Protein AF-A0A3P7KE52-F1 (afdb_monomer_lite)

pLDDT: mean 72.93, std 18.23, range [39.59, 97.56]

Sequence (180 aa):
MNKELGKIKDDQRQNAVTDTLAALVYDVNATAEVLRRGGQGKDRGGRKSQQKEEIEYRLRLTPAPEDERPFPAPRKRDNIPDEKFTVDEGSPPPMAPVVCAYCNEEIDGPILTALAPNSERAQKFHTYHFMCCYCQKALNMHGTFREHDRKPYCHDCFYRLYNGLRYEPDEHQATIEKLI

InterPro domains:
  IPR001781 Zinc finger, LIM-type [PF00412] (100-161)
  IPR001781 Zinc finger, LIM-type [PS00478] (100-139)
  IPR001781 Zinc finger, LIM-type [PS50023] (98-164)
  IPR001781 Zinc finger, LIM-type [SM00132] (99-157)

Secondary structure (DSSP, 8-state):
-HHHHHHHHHHHHHHHHHHHHHHHHHHHHHHHHHHHHHT----------------------SPPP----PPPPPPP--------------PPP-PPP-B-TTT-SB--S-EEEE--TT-SS-EEEETTT-B-TTT--BSTTSS--EEETTEEE-HHHHIIIIISSPPPPPHHHHHHHTT-

Radius of gyration: 31.42 Å; chains: 1; bounding box: 78×59×83 Å

Foldseek 3Di:
DVVVVVVVVVVVVVVVVVVVVVVVVVVVVVVVVVVVVVPPDDDDDDDDDDPPPPPPPDPDPDDDPDDDDDDDDDDDPPDDPPPPPPPPPCDDDPDPFQAAPQPRDGDDDDWDWADAPPDPDIGIHDQQRQAAPPPRHHPVPLVDWHDDPNGTHHPQVCCVPPVVDDDDDDPVSVVVSVVD

Structure (mmCIF, N/CA/C/O backbone):
data_AF-A0A3P7KE52-F1
#
_entry.id   AF-A0A3P7KE52-F1
#
loop_
_atom_site.group_PDB
_atom_site.id
_atom_site.type_symbol
_atom_site.label_atom_id
_atom_site.label_alt_id
_atom_site.label_comp_id
_atom_site.label_asym_id
_atom_site.label_entity_id
_atom_site.label_seq_id
_atom_site.pdbx_PDB_ins_code
_atom_site.Cartn_x
_atom_site.Cartn_y
_atom_site.Cartn_z
_atom_site.occupancy
_atom_site.B_iso_or_equiv
_atom_site.auth_seq_id
_atom_site.auth_comp_id
_atom_site.auth_asym_id
_atom_site.auth_atom_id
_atom_site.pdbx_PDB_model_num
ATOM 1 N N . MET A 1 1 ? 10.123 20.836 54.037 1.00 63.06 1 MET A N 1
ATOM 2 C CA . MET A 1 1 ? 10.858 20.999 52.764 1.00 63.06 1 MET A CA 1
ATOM 3 C C . MET A 1 1 ? 11.961 19.949 52.587 1.00 63.06 1 MET A C 1
ATOM 5 O O . MET A 1 1 ? 11.808 19.096 51.728 1.00 63.06 1 MET A O 1
ATOM 9 N N . ASN A 1 2 ? 13.008 19.885 53.424 1.00 65.69 2 ASN A N 1
ATOM 10 C CA . ASN A 1 2 ? 14.120 18.927 53.203 1.00 65.69 2 ASN A CA 1
ATOM 11 C C . ASN A 1 2 ? 13.736 17.437 53.338 1.00 65.69 2 ASN A C 1
ATOM 13 O O . ASN A 1 2 ? 14.266 16.595 52.621 1.00 65.69 2 ASN A O 1
ATOM 17 N N . LYS A 1 3 ? 12.784 17.103 54.221 1.00 72.38 3 LYS A N 1
ATOM 18 C CA . LYS A 1 3 ? 12.313 15.721 54.435 1.00 72.38 3 LYS A CA 1
ATOM 19 C C . LYS A 1 3 ? 11.487 15.172 53.264 1.00 72.38 3 LYS A C 1
ATOM 21 O O . LYS A 1 3 ? 11.484 13.970 53.043 1.00 72.38 3 LYS A O 1
ATOM 26 N N . GLU A 1 4 ? 10.802 16.036 52.518 1.00 73.50 4 GLU A N 1
ATOM 27 C CA . GLU A 1 4 ? 10.027 15.638 51.334 1.00 73.50 4 GLU A CA 1
ATOM 28 C C . GLU A 1 4 ? 10.929 15.416 50.122 1.00 73.50 4 GLU A C 1
ATOM 30 O O . GLU A 1 4 ? 10.774 14.423 49.424 1.00 73.50 4 GLU A O 1
ATOM 35 N N . LEU A 1 5 ? 11.946 16.263 49.941 1.00 73.50 5 LEU A N 1
ATOM 36 C CA . LEU A 1 5 ? 12.978 16.072 48.916 1.00 73.50 5 LEU A CA 1
ATOM 37 C C . LEU A 1 5 ? 13.771 14.769 49.102 1.00 73.50 5 LEU A C 1
ATOM 39 O O . LEU A 1 5 ? 14.211 14.186 48.116 1.00 73.50 5 LEU A O 1
ATOM 43 N N . GLY A 1 6 ? 13.961 14.321 50.348 1.00 80.19 6 GLY A N 1
ATOM 44 C CA . GLY A 1 6 ? 14.558 13.016 50.648 1.00 80.19 6 GLY A CA 1
ATOM 45 C C . GLY A 1 6 ? 13.691 11.866 50.141 1.00 80.19 6 GLY A C 1
ATOM 46 O O . GLY A 1 6 ? 14.148 11.078 49.324 1.00 80.19 6 GLY A O 1
ATOM 47 N N . LYS A 1 7 ? 12.407 11.859 50.523 1.00 82.25 7 LYS A N 1
ATOM 48 C CA . LYS A 1 7 ? 11.438 10.841 50.089 1.00 82.25 7 LYS A CA 1
ATOM 49 C C . LYS A 1 7 ? 11.324 10.750 48.570 1.00 82.25 7 LYS A C 1
ATOM 51 O O . LYS A 1 7 ? 11.395 9.663 48.031 1.00 82.25 7 LYS A O 1
ATOM 56 N N . ILE A 1 8 ? 11.261 11.889 47.878 1.00 84.94 8 ILE A N 1
ATOM 57 C CA . ILE A 1 8 ? 11.172 11.921 46.409 1.00 84.94 8 ILE A CA 1
ATOM 58 C C . ILE A 1 8 ? 12.399 11.268 45.755 1.00 84.94 8 ILE A C 1
ATOM 60 O O . ILE A 1 8 ? 12.272 10.570 44.752 1.00 84.94 8 ILE A O 1
ATOM 64 N N . LYS A 1 9 ? 13.599 11.481 46.309 1.00 83.38 9 LYS A N 1
ATOM 65 C CA . LYS A 1 9 ? 14.827 10.852 45.798 1.00 83.38 9 LYS A CA 1
ATOM 66 C C . LYS A 1 9 ? 14.853 9.352 46.076 1.00 83.38 9 LYS A C 1
ATOM 68 O O . LYS A 1 9 ? 15.316 8.597 45.223 1.00 83.38 9 LYS A O 1
ATOM 73 N N . ASP A 1 10 ? 14.369 8.937 47.240 1.00 86.75 10 ASP A N 1
ATOM 74 C CA . ASP A 1 10 ? 14.263 7.525 47.605 1.00 86.75 10 ASP A CA 1
ATOM 75 C C . ASP A 1 10 ? 13.226 6.811 46.725 1.00 86.75 10 ASP A C 1
ATOM 77 O O . ASP A 1 10 ? 13.519 5.748 46.183 1.00 86.75 10 ASP A O 1
ATOM 81 N N . ASP A 1 11 ? 12.082 7.446 46.463 1.00 86.56 11 ASP A N 1
ATOM 82 C CA . ASP A 1 11 ? 11.039 6.943 45.564 1.00 86.56 11 ASP A CA 1
ATOM 83 C C . ASP A 1 11 ? 11.553 6.830 44.122 1.00 86.56 11 ASP A C 1
ATOM 85 O O . ASP A 1 11 ? 11.357 5.811 43.466 1.00 86.56 11 ASP A O 1
ATOM 89 N N . GLN A 1 12 ? 12.291 7.829 43.623 1.00 86.19 12 GLN A N 1
ATOM 90 C CA . GLN A 1 12 ? 12.919 7.752 42.297 1.00 86.19 12 GLN A CA 1
ATOM 91 C C . GLN A 1 12 ? 13.939 6.615 42.201 1.00 86.19 12 GLN A C 1
ATOM 93 O O . GLN A 1 12 ? 14.001 5.928 41.180 1.00 86.19 12 GLN A O 1
ATOM 98 N N . ARG A 1 13 ? 14.730 6.391 43.257 1.00 90.00 13 ARG A N 1
ATOM 99 C CA . ARG A 1 13 ? 15.658 5.255 43.320 1.00 90.00 13 ARG A CA 1
ATOM 100 C C . ARG A 1 13 ? 14.905 3.932 43.327 1.00 90.00 13 ARG A C 1
ATOM 102 O O . ARG A 1 13 ? 15.288 3.029 42.590 1.00 90.00 13 ARG A O 1
ATOM 109 N N . GLN A 1 14 ? 13.837 3.827 44.111 1.00 89.44 14 GLN A N 1
ATOM 110 C CA . GLN A 1 14 ? 13.036 2.613 44.204 1.00 89.44 14 GLN A CA 1
ATOM 111 C C . GLN A 1 14 ? 12.333 2.296 42.880 1.00 89.44 14 GLN A C 1
ATOM 113 O O . GLN A 1 14 ? 12.319 1.140 42.457 1.00 89.44 14 GLN A O 1
ATOM 118 N N . ASN A 1 15 ? 11.822 3.315 42.191 1.00 89.50 15 ASN A N 1
ATOM 119 C CA . ASN A 1 15 ? 11.206 3.167 40.875 1.00 89.50 15 ASN A CA 1
ATOM 120 C C . ASN A 1 15 ? 12.238 2.722 39.838 1.00 89.50 15 ASN A C 1
ATOM 122 O O . ASN A 1 15 ? 12.015 1.730 39.156 1.00 89.50 15 ASN A O 1
ATOM 126 N N . ALA A 1 16 ? 13.417 3.349 39.805 1.00 92.88 16 ALA A N 1
ATOM 127 C CA . ALA A 1 16 ? 14.490 2.934 38.901 1.00 92.88 16 ALA A CA 1
ATOM 128 C C . ALA A 1 16 ? 14.930 1.475 39.145 1.00 92.88 16 ALA A C 1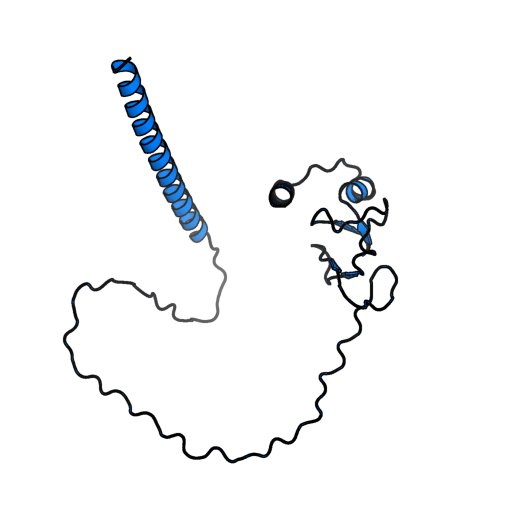
ATOM 130 O O . ALA A 1 16 ? 15.135 0.711 38.200 1.00 92.88 16 ALA A O 1
ATOM 131 N N . VAL A 1 17 ? 15.042 1.056 40.409 1.00 95.88 17 VAL A N 1
ATOM 132 C CA . VAL A 1 17 ? 15.358 -0.340 40.764 1.00 95.88 17 VAL A CA 1
ATOM 133 C C . VAL A 1 17 ? 14.239 -1.290 40.328 1.00 95.88 17 VAL A C 1
ATOM 135 O O . VAL A 1 17 ? 14.508 -2.372 39.814 1.00 95.88 17 VAL A O 1
ATOM 138 N N . THR A 1 18 ? 12.984 -0.886 40.494 1.00 94.06 18 THR A N 1
ATOM 139 C CA . THR A 1 18 ? 11.828 -1.702 40.103 1.00 94.06 18 THR A CA 1
ATOM 140 C C . THR A 1 18 ? 11.747 -1.863 38.584 1.00 94.06 18 THR A C 1
ATOM 142 O O . THR A 1 18 ? 11.584 -2.982 38.100 1.00 94.06 18 THR A O 1
ATOM 145 N N . ASP A 1 19 ? 11.948 -0.781 37.833 1.00 94.81 19 ASP A N 1
ATOM 146 C CA . ASP A 1 19 ? 11.919 -0.776 36.367 1.00 94.81 19 ASP A CA 1
ATOM 147 C C . ASP A 1 19 ? 13.056 -1.620 35.779 1.00 94.81 19 ASP A C 1
ATOM 149 O O . ASP A 1 19 ? 12.852 -2.411 34.856 1.00 94.81 19 ASP A O 1
ATOM 153 N N . THR A 1 20 ? 14.256 -1.509 36.355 1.00 95.19 20 THR A N 1
ATOM 154 C CA . THR A 1 20 ? 15.410 -2.326 35.949 1.00 95.19 20 THR A CA 1
ATOM 155 C C . THR A 1 20 ? 15.208 -3.807 36.256 1.00 95.19 20 THR A C 1
ATOM 157 O O . THR A 1 20 ? 15.518 -4.649 35.413 1.00 95.19 20 THR A O 1
ATOM 160 N N . LEU A 1 21 ? 14.634 -4.150 37.413 1.00 97.56 21 LEU A N 1
ATOM 161 C CA . LEU A 1 21 ? 14.292 -5.536 37.733 1.00 97.56 21 LEU A CA 1
ATOM 162 C C . LEU A 1 21 ? 13.228 -6.089 36.773 1.00 97.56 21 LEU A C 1
ATOM 164 O O . LEU A 1 21 ? 13.362 -7.216 36.298 1.00 97.56 21 LEU A O 1
ATOM 168 N N . ALA A 1 22 ? 12.199 -5.300 36.460 1.00 96.06 22 ALA A N 1
ATOM 169 C CA . ALA A 1 22 ? 11.144 -5.695 35.532 1.00 96.06 22 ALA A CA 1
ATOM 170 C C . ALA A 1 22 ? 11.692 -5.975 34.122 1.00 96.06 22 ALA A C 1
ATOM 172 O O . ALA A 1 22 ? 11.340 -6.994 33.523 1.00 96.06 22 ALA A O 1
ATOM 173 N N . ALA A 1 23 ? 12.598 -5.126 33.628 1.00 95.94 23 ALA A N 1
ATOM 174 C CA . ALA A 1 23 ? 13.265 -5.329 32.342 1.00 95.94 23 ALA A CA 1
ATOM 175 C C . ALA A 1 23 ? 14.076 -6.636 32.317 1.00 95.94 23 ALA A C 1
ATOM 177 O O . ALA A 1 23 ? 13.934 -7.440 31.397 1.00 95.94 23 ALA A O 1
ATOM 178 N N . LEU A 1 24 ? 14.853 -6.909 33.370 1.00 97.38 24 LEU A N 1
ATOM 179 C CA . LEU A 1 24 ? 15.632 -8.147 33.468 1.00 97.38 24 LEU A CA 1
ATOM 180 C C . LEU A 1 24 ? 14.742 -9.396 33.502 1.00 97.38 24 LEU A C 1
ATOM 182 O O . LEU A 1 24 ? 15.039 -10.390 32.841 1.00 97.38 24 LEU A O 1
ATOM 186 N N . VAL A 1 25 ? 13.637 -9.359 34.250 1.00 97.12 25 VAL A N 1
ATOM 187 C CA . VAL A 1 25 ? 12.676 -10.473 34.303 1.00 97.12 25 VAL A CA 1
ATOM 188 C C . VAL A 1 25 ? 12.060 -10.731 32.926 1.00 97.12 25 VAL A C 1
ATOM 190 O O . VAL A 1 25 ? 11.877 -11.890 32.545 1.00 97.12 25 VAL A O 1
ATOM 193 N N . TYR A 1 26 ? 11.771 -9.672 32.168 1.00 96.50 26 TYR A N 1
ATOM 194 C CA . TYR A 1 26 ? 11.262 -9.793 30.807 1.00 96.50 26 TYR A CA 1
ATOM 195 C C . TYR A 1 26 ? 12.269 -10.491 29.882 1.00 96.50 26 TYR A C 1
ATOM 197 O O . TYR A 1 26 ? 11.913 -11.484 29.243 1.00 96.50 26 TYR A O 1
ATOM 205 N N . ASP A 1 27 ? 13.529 -10.053 29.877 1.00 96.44 27 ASP A N 1
ATOM 206 C CA . ASP A 1 27 ? 14.582 -10.631 29.031 1.00 96.44 27 ASP A CA 1
ATOM 207 C C . ASP A 1 27 ? 14.848 -12.109 29.359 1.00 96.44 27 ASP A C 1
ATOM 209 O O . ASP A 1 27 ? 14.982 -12.951 28.460 1.00 96.44 27 ASP A O 1
ATOM 213 N N . VAL A 1 28 ? 14.859 -12.457 30.651 1.00 96.19 28 VAL A N 1
ATOM 214 C CA . VAL A 1 28 ? 15.004 -13.846 31.113 1.00 96.19 28 VAL A CA 1
ATOM 215 C C . VAL A 1 28 ? 13.828 -14.706 30.640 1.00 96.19 28 VAL A C 1
ATOM 217 O O . VAL A 1 28 ? 14.037 -15.799 30.106 1.00 96.19 28 VAL A O 1
ATOM 220 N N . ASN A 1 29 ? 12.592 -14.218 30.777 1.00 93.38 29 ASN A N 1
ATOM 221 C CA . ASN A 1 29 ? 11.400 -14.954 30.351 1.00 93.38 29 ASN A CA 1
ATOM 222 C C . ASN A 1 29 ? 11.323 -15.119 28.829 1.00 93.38 29 ASN A C 1
ATOM 224 O O . ASN A 1 29 ? 10.971 -16.204 28.353 1.00 93.38 29 ASN A O 1
ATOM 228 N N . ALA A 1 30 ? 11.686 -14.082 28.073 1.00 91.00 30 ALA A N 1
ATOM 229 C CA . ALA A 1 30 ? 11.756 -14.123 26.617 1.00 91.00 30 ALA A CA 1
ATOM 230 C C . ALA A 1 30 ? 12.800 -15.144 26.139 1.00 91.00 30 ALA A C 1
ATOM 232 O O . ALA A 1 30 ? 12.509 -15.979 25.280 1.00 91.00 30 ALA A O 1
ATOM 233 N N . THR A 1 31 ? 13.984 -15.154 26.758 1.00 93.25 31 THR A N 1
ATOM 234 C CA . THR A 1 31 ? 15.039 -16.136 26.462 1.00 93.25 31 THR A CA 1
ATOM 235 C C . THR A 1 31 ? 14.574 -17.562 26.766 1.00 93.25 31 THR A C 1
ATOM 237 O O . THR A 1 31 ? 14.748 -18.468 25.948 1.00 93.25 31 THR A O 1
ATOM 240 N N . ALA A 1 32 ? 13.917 -17.773 27.910 1.00 90.94 32 ALA A N 1
ATOM 241 C CA . ALA A 1 32 ? 13.379 -19.079 28.278 1.00 90.94 32 ALA A CA 1
ATOM 242 C C . ALA A 1 32 ? 12.293 -19.566 27.299 1.00 90.94 32 ALA A C 1
ATOM 244 O O . ALA A 1 32 ? 12.204 -20.762 27.023 1.00 90.94 32 ALA A O 1
ATOM 245 N N . GLU A 1 33 ? 11.487 -18.661 26.742 1.00 86.81 33 GLU A N 1
ATOM 246 C CA . GLU A 1 33 ? 10.466 -18.992 25.743 1.00 86.81 33 GLU A CA 1
ATOM 247 C C . GLU A 1 33 ? 11.070 -19.433 24.406 1.00 86.81 33 GLU A C 1
ATOM 249 O O . GLU A 1 33 ? 10.628 -20.430 23.830 1.00 86.81 33 GLU A O 1
ATOM 254 N N . VAL A 1 34 ? 12.120 -18.755 23.938 1.00 85.62 34 VAL A N 1
ATOM 255 C CA . VAL A 1 34 ? 12.853 -19.160 22.726 1.00 85.62 34 VAL A CA 1
ATOM 256 C C . VAL A 1 34 ? 13.433 -20.566 22.892 1.00 85.62 34 VAL A C 1
ATOM 258 O O . VAL A 1 34 ? 13.290 -21.406 21.999 1.00 85.62 34 VAL A O 1
ATOM 261 N N . LEU A 1 35 ? 14.021 -20.854 24.056 1.00 83.38 35 LEU A N 1
ATOM 262 C CA . LEU A 1 35 ? 14.564 -22.178 24.367 1.00 83.38 35 LEU A CA 1
ATOM 263 C C . LEU A 1 35 ? 13.471 -23.258 24.421 1.00 83.38 35 LEU A C 1
ATOM 265 O O . LEU A 1 35 ? 13.670 -24.351 23.888 1.00 83.38 35 LEU A O 1
ATOM 269 N N . ARG A 1 36 ? 12.294 -22.957 24.989 1.00 82.00 36 ARG A N 1
ATOM 270 C CA . ARG A 1 36 ? 11.144 -23.882 24.994 1.00 82.00 36 ARG A CA 1
ATOM 271 C C . ARG A 1 36 ? 10.636 -24.187 23.583 1.00 82.00 36 ARG A C 1
ATOM 273 O O . ARG A 1 36 ? 10.358 -25.346 23.278 1.00 82.00 36 ARG A O 1
ATOM 280 N N . ARG A 1 37 ? 10.559 -23.178 22.709 1.00 70.25 37 ARG A N 1
ATOM 281 C CA . ARG A 1 37 ? 10.122 -23.342 21.309 1.00 70.25 37 ARG A CA 1
ATOM 282 C C . ARG A 1 37 ? 11.129 -24.129 20.469 1.00 70.25 37 ARG A C 1
ATOM 284 O O . ARG A 1 37 ? 10.724 -24.947 19.648 1.00 70.25 37 ARG A O 1
ATOM 291 N N . GLY A 1 38 ? 12.428 -23.944 20.714 1.00 61.84 38 GLY A N 1
ATOM 292 C CA . GLY A 1 38 ? 13.495 -24.699 20.046 1.00 61.84 38 GLY A CA 1
ATOM 293 C C . GLY A 1 38 ? 13.502 -26.203 20.357 1.00 61.84 38 GLY A C 1
ATOM 294 O O . GLY A 1 38 ? 14.040 -26.980 19.573 1.00 61.84 38 GLY A O 1
ATOM 295 N N . GLY A 1 39 ? 12.875 -26.630 21.460 1.00 58.81 39 GLY A N 1
ATOM 296 C CA . GLY A 1 39 ? 12.800 -28.036 21.875 1.00 58.81 39 GLY A CA 1
ATOM 297 C C . GLY A 1 39 ? 11.654 -28.855 21.264 1.00 58.81 39 GLY A C 1
ATOM 298 O O . GLY A 1 39 ? 11.618 -30.066 21.455 1.00 58.81 39 GLY A O 1
ATOM 299 N N . GLN A 1 40 ? 10.717 -28.236 20.532 1.00 55.72 40 GLN A N 1
ATOM 300 C CA . GLN A 1 40 ? 9.511 -28.904 19.998 1.00 55.72 40 GLN A CA 1
ATOM 301 C C . GLN A 1 40 ? 9.556 -29.151 18.473 1.00 55.72 40 GLN A C 1
ATOM 303 O O . GLN A 1 40 ? 8.524 -29.336 17.825 1.00 55.72 40 GLN A O 1
ATOM 308 N N . GLY A 1 41 ? 10.759 -29.185 17.889 1.00 52.34 41 GLY A N 1
ATOM 309 C CA . GLY A 1 41 ? 10.995 -29.542 16.488 1.00 52.34 41 GLY A CA 1
ATOM 310 C C . GLY A 1 41 ? 10.847 -31.046 16.238 1.00 52.34 41 GLY A C 1
ATOM 311 O O . GLY A 1 41 ? 11.689 -31.845 16.627 1.00 52.34 41 GLY A O 1
ATOM 312 N N . LYS A 1 42 ? 9.747 -31.407 15.581 1.00 50.09 42 LYS A N 1
ATOM 313 C CA . LYS A 1 42 ? 9.293 -32.757 15.234 1.00 50.09 42 LYS A CA 1
ATOM 314 C C . LYS A 1 42 ? 10.218 -33.441 14.212 1.00 50.09 42 LYS A C 1
ATOM 316 O O . LYS A 1 42 ? 10.514 -32.895 13.154 1.00 50.09 42 LYS A O 1
ATOM 321 N N . ASP A 1 43 ? 10.593 -34.668 14.540 1.00 50.75 43 ASP A N 1
ATOM 322 C CA . ASP A 1 43 ? 11.333 -35.650 13.746 1.00 50.75 43 ASP A CA 1
ATOM 323 C C . ASP A 1 43 ? 10.681 -35.934 12.371 1.00 50.75 43 ASP A C 1
ATOM 325 O O . ASP A 1 43 ? 9.536 -36.388 12.339 1.00 50.75 43 ASP A O 1
ATOM 329 N N . ARG A 1 44 ? 11.387 -35.672 11.250 1.00 48.66 44 ARG A N 1
ATOM 330 C CA . ARG A 1 44 ? 11.212 -36.318 9.920 1.00 48.66 44 ARG A CA 1
ATOM 331 C C . ARG A 1 44 ? 12.486 -36.212 9.048 1.00 48.66 44 ARG A C 1
ATOM 333 O O . ARG A 1 44 ? 12.660 -35.274 8.280 1.00 48.66 44 ARG A O 1
ATOM 340 N N . GLY A 1 45 ? 13.353 -37.219 9.176 1.00 40.09 45 GLY A N 1
ATOM 341 C CA . GLY A 1 45 ? 14.192 -37.862 8.140 1.00 40.09 45 GLY A CA 1
ATOM 342 C C . GLY A 1 45 ? 14.886 -37.062 7.012 1.00 40.09 45 GLY A C 1
ATOM 343 O O . GLY A 1 45 ? 14.344 -36.937 5.922 1.00 40.09 45 GLY A O 1
ATOM 344 N N . GLY A 1 46 ? 16.173 -36.738 7.216 1.00 43.91 46 GLY A N 1
ATOM 345 C CA . GLY A 1 46 ? 17.310 -37.271 6.429 1.00 43.91 46 GLY A CA 1
ATOM 346 C C . GLY A 1 46 ? 17.676 -36.716 5.034 1.00 43.91 46 GLY A C 1
ATOM 347 O O . GLY A 1 46 ? 17.215 -37.252 4.033 1.00 43.91 46 GLY A O 1
ATOM 348 N N . ARG A 1 47 ? 18.679 -35.811 4.961 1.00 44.47 47 ARG A N 1
ATOM 349 C CA . ARG A 1 47 ? 19.980 -35.976 4.234 1.00 44.47 47 ARG A CA 1
ATOM 350 C C . ARG A 1 47 ? 20.771 -34.659 4.086 1.00 44.47 47 ARG A C 1
ATOM 352 O O . ARG A 1 47 ? 20.534 -33.889 3.166 1.00 44.47 47 ARG A O 1
ATOM 359 N N . LYS A 1 48 ? 21.792 -34.493 4.932 1.00 39.59 48 LYS A N 1
ATOM 360 C CA . LYS A 1 48 ? 23.223 -34.253 4.622 1.00 39.59 48 LYS A CA 1
ATOM 361 C C . LYS A 1 48 ? 23.860 -33.538 5.812 1.00 39.59 48 LYS A C 1
ATOM 363 O O . LYS A 1 48 ? 23.561 -32.392 6.115 1.00 39.59 48 LYS A O 1
ATOM 368 N N . SER A 1 49 ? 24.737 -34.275 6.474 1.00 48.56 49 SER A N 1
ATOM 369 C CA . SER A 1 49 ? 25.659 -33.836 7.510 1.00 48.56 49 SER A CA 1
ATOM 370 C C . SER A 1 49 ? 26.549 -32.703 6.995 1.00 48.56 49 SER A C 1
ATOM 372 O O . SER A 1 49 ? 27.578 -32.954 6.371 1.00 48.56 49 SER A O 1
ATOM 374 N N . GLN A 1 50 ? 26.154 -31.459 7.254 1.00 51.03 50 GLN A N 1
ATOM 375 C CA . GLN A 1 50 ? 27.114 -30.379 7.432 1.00 51.03 50 GLN A CA 1
ATOM 376 C C . GLN A 1 50 ? 27.464 -30.355 8.913 1.00 51.03 50 GLN A C 1
ATOM 378 O O . GLN A 1 50 ? 26.621 -30.124 9.776 1.00 51.03 50 GLN A O 1
ATOM 383 N N . GLN A 1 51 ? 28.711 -30.718 9.170 1.00 43.25 51 GLN A N 1
ATOM 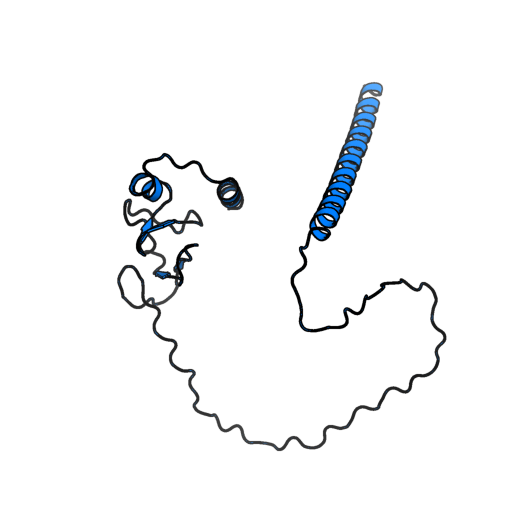384 C CA . GLN A 1 51 ? 29.397 -30.636 10.442 1.00 43.25 51 GLN A CA 1
ATOM 385 C C . GLN A 1 51 ? 29.181 -29.221 10.994 1.00 43.25 51 GLN A C 1
ATOM 387 O O . GLN A 1 51 ? 29.742 -28.253 10.489 1.00 43.25 51 GLN A O 1
ATOM 392 N N . LYS A 1 52 ? 28.271 -29.081 11.960 1.00 44.75 52 LYS A N 1
ATOM 393 C CA . LYS A 1 52 ? 28.077 -27.829 12.679 1.00 44.75 52 LYS A CA 1
ATOM 394 C C . LYS A 1 52 ? 29.274 -27.728 13.614 1.00 44.75 52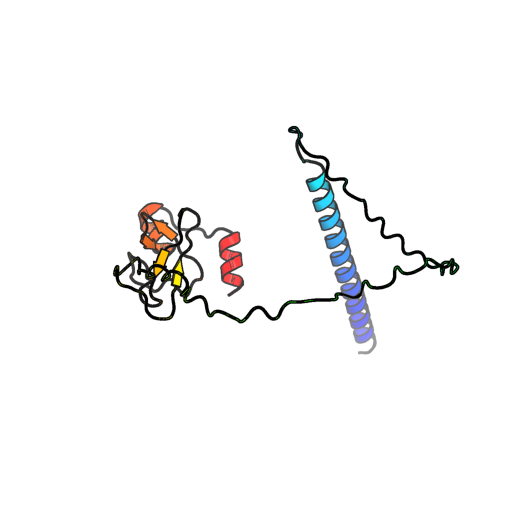 LYS A C 1
ATOM 396 O O . LYS A 1 52 ? 29.253 -28.321 14.687 1.00 44.75 52 LYS A O 1
ATOM 401 N N . GLU A 1 53 ? 30.349 -27.091 13.156 1.00 53.06 53 GLU A N 1
ATOM 402 C CA . GLU A 1 53 ? 31.424 -26.672 14.049 1.00 53.06 53 GLU A CA 1
ATOM 403 C C . GLU A 1 53 ? 30.787 -25.780 15.113 1.00 53.06 53 GLU A C 1
ATOM 405 O O . GLU A 1 53 ? 30.329 -24.666 14.857 1.00 53.06 53 GLU A O 1
ATOM 410 N N . GLU A 1 54 ? 30.655 -26.342 16.305 1.00 42.31 54 GLU A N 1
ATOM 411 C CA . GLU A 1 54 ? 30.310 -25.625 17.511 1.00 42.31 54 GLU A CA 1
ATOM 412 C C . GLU A 1 54 ? 31.484 -24.692 17.802 1.00 42.31 54 GLU A C 1
ATOM 414 O O . GLU A 1 54 ? 32.520 -25.106 18.318 1.00 42.31 54 GLU A O 1
ATOM 419 N N . ILE A 1 55 ? 31.368 -23.434 17.372 1.00 53.62 55 ILE A N 1
ATOM 420 C CA . ILE A 1 55 ? 32.361 -22.415 17.695 1.00 53.62 55 ILE A CA 1
ATOM 421 C C . ILE A 1 55 ? 32.176 -22.087 19.181 1.00 53.62 55 ILE A C 1
ATOM 423 O O . ILE A 1 55 ? 31.402 -21.208 19.558 1.00 53.62 55 ILE A O 1
ATOM 427 N N . GLU A 1 56 ? 32.855 -22.846 20.041 1.00 55.25 56 GLU A N 1
ATOM 428 C CA . GLU A 1 56 ? 32.991 -22.550 21.465 1.00 55.25 56 GLU A CA 1
ATOM 429 C C . GLU A 1 56 ? 33.857 -21.288 21.603 1.00 55.25 56 GLU A C 1
ATOM 431 O O . GLU A 1 56 ? 35.089 -21.336 21.549 1.00 55.25 56 GLU A O 1
ATOM 436 N N . TYR A 1 57 ? 33.222 -20.126 21.770 1.00 40.31 57 TYR A N 1
ATOM 437 C CA . TYR A 1 57 ? 33.916 -18.871 22.064 1.00 40.31 57 TYR A CA 1
ATOM 438 C C . TYR A 1 57 ? 34.419 -18.866 23.513 1.00 40.31 57 TYR A C 1
ATOM 440 O O . TYR A 1 57 ? 33.902 -18.166 24.384 1.00 40.31 57 TYR A O 1
ATOM 448 N N . ARG A 1 58 ? 35.459 -19.652 23.791 1.00 55.72 58 ARG A N 1
ATOM 449 C CA . ARG A 1 58 ? 36.219 -19.549 25.037 1.00 55.72 58 ARG A CA 1
ATOM 450 C C . ARG A 1 58 ? 37.178 -18.365 24.917 1.00 55.72 58 ARG A C 1
ATOM 452 O O . ARG A 1 58 ? 38.214 -18.474 24.262 1.00 55.72 58 ARG A O 1
ATOM 459 N N . LEU A 1 59 ? 36.858 -17.242 25.566 1.00 42.81 59 LEU A N 1
ATOM 460 C CA . LEU A 1 59 ? 37.826 -16.162 25.790 1.00 42.81 59 LEU A CA 1
ATOM 461 C C . LEU A 1 59 ? 39.014 -16.734 26.587 1.00 42.81 59 LEU A C 1
ATOM 463 O O . LEU A 1 59 ? 38.932 -16.929 27.800 1.00 42.81 59 LEU A O 1
ATOM 467 N N . ARG A 1 60 ? 40.118 -17.052 25.903 1.00 51.69 60 ARG A N 1
ATOM 468 C CA . ARG A 1 60 ? 41.377 -17.438 26.550 1.00 51.69 60 ARG A CA 1
ATOM 469 C C . ARG A 1 60 ? 42.131 -16.163 26.920 1.00 51.69 60 ARG A C 1
ATOM 471 O O . ARG A 1 60 ? 42.721 -15.518 26.065 1.00 51.69 60 ARG A O 1
ATOM 478 N N . LEU A 1 61 ? 42.097 -15.806 28.202 1.00 50.75 61 LEU A N 1
ATOM 479 C CA . LEU A 1 61 ? 42.807 -14.661 28.792 1.00 50.75 61 LEU A CA 1
ATOM 480 C C . LEU A 1 61 ? 44.294 -14.955 29.091 1.00 50.75 61 LEU A C 1
ATOM 482 O O . LEU A 1 61 ? 44.852 -14.423 30.046 1.00 50.75 61 LEU A O 1
ATOM 486 N N . THR A 1 62 ? 44.958 -15.793 28.296 1.00 44.28 62 THR A N 1
ATOM 487 C CA . THR A 1 62 ? 46.395 -16.067 28.446 1.00 44.28 62 THR A CA 1
ATOM 488 C C . THR A 1 62 ? 47.106 -15.945 27.098 1.00 44.28 62 THR A C 1
ATOM 490 O O . THR A 1 62 ? 46.648 -16.552 26.127 1.00 44.28 62 THR A O 1
ATOM 493 N N . PRO A 1 63 ? 48.201 -15.161 27.000 1.00 51.72 63 PRO A N 1
ATOM 494 C CA . PRO A 1 63 ? 48.947 -15.034 25.756 1.00 51.72 63 PRO A CA 1
ATOM 495 C C . PRO A 1 63 ? 49.584 -16.388 25.426 1.00 51.72 63 PRO A C 1
ATOM 497 O O . PRO A 1 63 ? 50.224 -17.008 26.277 1.00 51.72 63 PRO A O 1
ATOM 500 N N . ALA A 1 64 ? 49.346 -16.883 24.212 1.00 47.56 64 ALA A N 1
ATOM 501 C CA . ALA A 1 64 ? 49.961 -18.116 23.739 1.00 47.56 64 ALA A CA 1
ATOM 502 C C . ALA A 1 64 ? 51.472 -17.896 23.541 1.00 47.56 64 ALA A C 1
ATOM 504 O O . ALA A 1 64 ? 51.851 -16.824 23.066 1.00 47.56 64 ALA A O 1
ATOM 505 N N . PRO A 1 65 ? 52.329 -18.879 23.877 1.00 52.94 65 PRO A N 1
ATOM 506 C CA . PRO A 1 65 ? 53.737 -18.805 23.541 1.00 52.94 65 PRO A CA 1
ATOM 507 C C . PRO A 1 65 ? 53.887 -18.892 22.019 1.00 52.94 65 PRO A C 1
ATOM 509 O O . PRO A 1 65 ? 53.160 -19.605 21.323 1.00 52.94 65 PRO A O 1
ATOM 512 N N . GLU A 1 66 ? 54.804 -18.083 21.523 1.00 57.69 66 GLU A N 1
ATOM 513 C CA . GLU A 1 66 ? 55.114 -17.863 20.120 1.00 57.69 66 GLU A CA 1
ATOM 514 C C . GLU A 1 66 ? 55.934 -19.036 19.572 1.00 57.69 66 GLU A C 1
ATOM 516 O O . GLU A 1 66 ? 57.152 -18.972 19.469 1.00 57.69 66 GLU A O 1
ATOM 521 N N . ASP A 1 67 ? 55.244 -20.123 19.222 1.00 54.69 67 ASP A N 1
ATOM 522 C CA . ASP A 1 67 ? 55.811 -21.156 18.357 1.00 54.69 67 ASP A CA 1
ATOM 523 C C . ASP A 1 67 ? 55.592 -20.760 16.891 1.00 54.69 67 ASP A C 1
ATOM 525 O O . ASP A 1 67 ? 54.463 -20.679 16.386 1.00 54.69 67 ASP A O 1
ATOM 529 N N . GLU A 1 68 ? 56.713 -20.476 16.230 1.00 55.06 68 GLU A N 1
ATOM 530 C CA . GLU A 1 68 ? 56.849 -20.069 14.837 1.00 55.06 68 GLU A CA 1
ATOM 531 C C . GLU A 1 68 ? 56.052 -20.987 13.900 1.00 55.06 68 GLU A C 1
ATOM 533 O O . GLU A 1 68 ? 56.442 -22.115 13.594 1.00 55.06 68 GLU A O 1
ATOM 538 N N . ARG A 1 69 ? 54.929 -20.487 13.379 1.00 57.09 69 ARG A N 1
ATOM 539 C CA . ARG A 1 69 ? 54.299 -21.061 12.187 1.00 57.09 69 ARG A CA 1
ATOM 540 C C . ARG A 1 69 ? 54.838 -20.324 10.963 1.00 57.09 69 ARG A C 1
ATOM 542 O O . ARG A 1 69 ? 54.547 -19.136 10.824 1.00 57.09 69 ARG A O 1
ATOM 549 N N . PRO A 1 70 ? 55.592 -20.981 10.063 1.00 58.38 70 PRO A N 1
ATOM 550 C CA . PRO A 1 70 ? 56.075 -20.333 8.852 1.00 58.38 70 PRO A CA 1
ATOM 551 C C . PRO A 1 70 ? 54.889 -19.900 7.983 1.00 58.38 70 PRO A C 1
ATOM 553 O O . PRO A 1 70 ? 54.087 -20.730 7.548 1.00 58.38 70 PRO A O 1
ATOM 556 N N . PHE A 1 71 ? 54.765 -18.598 7.727 1.00 51.53 71 PHE A N 1
ATOM 557 C CA . PHE A 1 71 ? 53.810 -18.082 6.752 1.00 51.53 71 PHE A CA 1
ATOM 558 C C . PHE A 1 71 ? 54.194 -18.589 5.351 1.00 51.53 71 PHE A C 1
ATOM 560 O O . PHE A 1 71 ? 55.350 -18.433 4.948 1.00 51.53 71 PHE A O 1
ATOM 567 N N . PRO A 1 72 ? 53.268 -19.179 4.573 1.00 61.03 72 PRO A N 1
ATOM 568 C CA . PRO A 1 72 ? 53.567 -19.544 3.197 1.00 61.03 72 PRO A CA 1
ATOM 569 C C . PRO A 1 72 ? 53.775 -18.272 2.366 1.00 61.03 72 PRO A C 1
ATOM 571 O O . PRO A 1 72 ? 52.948 -17.360 2.381 1.00 61.03 72 PRO A O 1
ATOM 574 N N . ALA A 1 73 ? 54.895 -18.207 1.643 1.00 62.19 73 ALA A N 1
ATOM 575 C CA . ALA A 1 73 ? 55.237 -17.058 0.812 1.00 62.19 73 ALA A CA 1
ATOM 576 C C . ALA A 1 73 ? 54.191 -16.833 -0.301 1.00 62.19 73 ALA A C 1
ATOM 578 O O . ALA A 1 73 ? 53.688 -17.804 -0.884 1.00 62.19 73 ALA A O 1
ATOM 579 N N . PRO A 1 74 ? 53.883 -15.571 -0.652 1.00 62.38 74 PRO A N 1
ATOM 580 C CA . PRO A 1 74 ? 52.938 -15.277 -1.714 1.00 62.38 74 PRO A CA 1
ATOM 581 C C . PRO A 1 74 ? 53.533 -15.707 -3.056 1.00 62.38 74 PRO A C 1
ATOM 583 O O . PRO A 1 74 ? 54.650 -15.331 -3.419 1.00 62.38 74 PRO A O 1
ATOM 586 N N . ARG A 1 75 ? 52.779 -16.510 -3.810 1.00 64.81 75 ARG A N 1
ATOM 587 C CA . ARG A 1 75 ? 53.150 -16.870 -5.180 1.00 64.81 75 ARG A CA 1
ATOM 588 C C . ARG A 1 75 ? 53.072 -15.621 -6.053 1.00 64.81 75 ARG A C 1
ATOM 590 O O . ARG A 1 75 ? 52.016 -14.998 -6.146 1.00 64.81 75 ARG A O 1
ATOM 597 N N . LYS A 1 76 ? 54.188 -15.271 -6.695 1.00 62.69 76 LYS A N 1
ATOM 598 C CA . LYS A 1 76 ? 54.231 -14.210 -7.704 1.00 62.69 76 LYS A CA 1
ATOM 599 C C . LYS A 1 76 ? 53.335 -14.628 -8.865 1.00 62.69 76 LYS A C 1
ATOM 601 O O . LYS A 1 76 ? 53.466 -15.732 -9.394 1.00 62.69 76 LYS A O 1
ATOM 606 N N . ARG A 1 77 ? 52.361 -13.783 -9.187 1.00 58.53 77 ARG A N 1
ATOM 607 C CA . ARG A 1 77 ? 51.421 -14.012 -10.279 1.00 58.53 77 ARG A CA 1
ATOM 608 C C . ARG A 1 77 ? 52.043 -13.450 -11.550 1.00 58.53 77 ARG A C 1
ATOM 610 O O . ARG A 1 77 ? 51.759 -12.320 -11.927 1.00 58.53 77 ARG A O 1
ATOM 617 N N . ASP A 1 78 ? 52.933 -14.222 -12.156 1.00 63.62 78 ASP A N 1
ATOM 618 C CA . ASP A 1 78 ? 53.554 -13.844 -13.420 1.00 63.62 78 ASP A CA 1
ATOM 619 C C . ASP A 1 78 ? 52.622 -14.214 -14.590 1.00 63.62 78 ASP A C 1
ATOM 621 O O . ASP A 1 78 ? 52.184 -15.359 -14.698 1.00 63.62 78 ASP A O 1
ATOM 625 N N . ASN A 1 79 ? 52.385 -13.233 -15.472 1.00 61.53 79 ASN A N 1
ATOM 626 C CA . ASN A 1 79 ? 51.645 -13.269 -16.747 1.00 61.53 79 ASN A CA 1
ATOM 627 C C . ASN A 1 79 ? 50.106 -13.175 -16.677 1.00 61.53 79 ASN A C 1
ATOM 629 O O . ASN A 1 79 ? 49.396 -14.178 -16.670 1.00 61.53 79 ASN A O 1
ATOM 633 N N . ILE A 1 80 ? 49.589 -11.943 -16.759 1.00 62.59 80 ILE A N 1
ATOM 634 C CA . ILE A 1 80 ? 48.307 -11.664 -17.425 1.00 62.59 80 ILE A CA 1
ATOM 635 C C . ILE A 1 80 ? 48.656 -11.258 -18.866 1.00 62.59 80 ILE A C 1
ATOM 637 O O . ILE A 1 80 ? 49.353 -10.255 -19.030 1.00 62.59 80 ILE A O 1
ATOM 641 N N . PRO A 1 81 ? 48.252 -12.014 -19.903 1.00 57.81 81 PRO A N 1
ATOM 642 C CA . PRO A 1 81 ? 48.340 -11.536 -21.276 1.00 57.81 81 PRO A CA 1
ATOM 643 C C . PRO A 1 81 ? 47.437 -10.312 -21.436 1.00 57.81 81 PRO A C 1
ATOM 645 O O . PRO A 1 81 ? 46.306 -10.314 -20.952 1.00 57.81 81 PRO A O 1
ATOM 648 N N . ASP A 1 82 ? 47.942 -9.284 -22.115 1.00 61.66 82 ASP A N 1
ATOM 649 C CA . ASP A 1 82 ? 47.179 -8.121 -22.572 1.00 61.66 82 ASP A CA 1
ATOM 650 C C . ASP A 1 82 ? 46.168 -8.589 -23.638 1.00 61.66 82 ASP A C 1
ATOM 652 O O . ASP A 1 82 ? 46.403 -8.504 -24.845 1.00 61.66 82 ASP A O 1
ATOM 656 N N . GLU A 1 83 ? 45.071 -9.214 -23.199 1.00 60.00 83 GLU A N 1
ATOM 657 C CA . GLU A 1 83 ? 43.927 -9.458 -24.069 1.00 60.00 83 GLU A CA 1
ATOM 658 C C . GLU A 1 83 ? 43.219 -8.129 -24.280 1.00 60.00 83 GLU A C 1
ATOM 660 O O . GLU A 1 83 ? 42.545 -7.580 -23.406 1.00 60.00 83 GLU A O 1
ATOM 665 N N . LYS A 1 84 ? 43.437 -7.606 -25.484 1.00 51.03 84 LYS A N 1
ATOM 666 C CA . LYS A 1 84 ? 42.734 -6.471 -26.052 1.00 51.03 84 LYS A CA 1
ATOM 667 C C . LYS A 1 84 ? 41.246 -6.604 -25.762 1.00 51.03 84 LYS A C 1
ATOM 669 O O . LYS A 1 84 ? 40.610 -7.567 -26.174 1.00 51.03 84 LYS A O 1
ATOM 674 N N . PHE A 1 85 ? 40.710 -5.592 -25.097 1.00 52.03 85 PHE A N 1
ATOM 675 C CA . PHE A 1 85 ? 39.288 -5.416 -24.865 1.00 52.03 85 PHE A CA 1
ATOM 676 C C . PHE A 1 85 ? 38.575 -5.289 -26.219 1.00 52.03 85 PHE A C 1
ATOM 678 O O . PHE A 1 85 ? 38.449 -4.195 -26.772 1.00 52.03 85 PHE A O 1
ATOM 685 N N . THR A 1 86 ? 38.141 -6.406 -26.800 1.00 54.09 86 THR A N 1
ATOM 686 C CA . THR A 1 86 ? 37.081 -6.363 -27.800 1.00 54.09 86 THR A CA 1
ATOM 687 C C . THR A 1 86 ? 35.830 -5.982 -27.032 1.00 54.09 86 THR A C 1
ATOM 689 O O . THR A 1 86 ? 35.353 -6.755 -26.204 1.00 54.09 86 THR A O 1
ATOM 692 N N . VAL A 1 87 ? 35.352 -4.758 -27.251 1.00 57.44 87 VAL A N 1
ATOM 693 C CA . VAL A 1 87 ? 33.998 -4.350 -26.881 1.00 57.44 87 VAL A CA 1
ATOM 694 C C . VAL A 1 87 ? 33.036 -5.327 -27.552 1.00 57.44 87 VAL A C 1
ATOM 696 O O . VAL A 1 87 ? 32.706 -5.180 -28.723 1.00 57.44 87 VAL A O 1
ATOM 699 N N . ASP A 1 88 ? 32.662 -6.385 -26.839 1.00 55.03 88 ASP A N 1
ATOM 700 C CA . ASP A 1 88 ? 31.532 -7.205 -27.236 1.00 55.03 88 ASP A CA 1
ATOM 701 C C . ASP A 1 88 ? 30.307 -6.298 -27.148 1.00 55.03 88 ASP A C 1
ATOM 703 O O . ASP A 1 88 ? 29.960 -5.786 -26.081 1.00 55.03 88 ASP A O 1
ATOM 707 N N . GLU A 1 89 ? 29.716 -6.036 -28.308 1.00 58.75 89 GLU A N 1
ATOM 708 C CA . GLU A 1 89 ? 28.466 -5.312 -28.523 1.00 58.75 89 GLU A CA 1
ATOM 709 C C . GLU A 1 89 ? 27.282 -6.134 -27.968 1.00 58.75 89 GLU A C 1
ATOM 711 O O . GLU A 1 89 ? 26.303 -6.433 -28.644 1.00 58.75 89 GLU A O 1
ATOM 716 N N . GLY A 1 90 ? 27.371 -6.537 -26.704 1.00 53.84 90 GLY A N 1
ATOM 717 C CA . GLY A 1 90 ? 26.328 -7.216 -25.958 1.00 53.84 90 GLY A CA 1
ATOM 718 C C . GLY A 1 90 ? 25.495 -6.195 -25.202 1.00 53.84 90 GLY A C 1
ATOM 719 O O . GLY A 1 90 ? 25.584 -6.099 -23.978 1.00 53.84 90 GLY A O 1
ATOM 720 N N . SER A 1 91 ? 24.686 -5.412 -25.921 1.00 51.88 91 SER A N 1
ATOM 721 C CA . SER A 1 91 ? 23.588 -4.680 -25.285 1.00 51.88 91 SER A CA 1
ATOM 722 C C . SER A 1 91 ? 22.752 -5.697 -24.490 1.00 51.88 91 SER A C 1
ATOM 724 O O . SER A 1 91 ? 22.340 -6.705 -25.079 1.00 51.88 91 SER A O 1
ATOM 726 N N . PRO A 1 92 ? 22.526 -5.515 -23.171 1.00 63.62 92 PRO A N 1
ATOM 727 C CA . PRO A 1 92 ? 21.659 -6.414 -22.421 1.00 63.62 92 PRO A CA 1
ATOM 728 C C . PRO A 1 92 ? 20.306 -6.515 -23.142 1.00 63.62 92 PRO A C 1
ATOM 730 O O . PRO A 1 92 ? 19.845 -5.511 -23.695 1.00 63.62 92 PRO A O 1
ATOM 733 N N . PRO A 1 93 ? 19.674 -7.706 -23.184 1.00 56.22 93 PRO A N 1
ATOM 734 C CA . PRO A 1 93 ? 18.400 -7.875 -23.870 1.00 56.22 93 PRO A CA 1
ATOM 735 C C . PRO A 1 93 ? 17.435 -6.785 -23.390 1.00 56.22 93 PRO A C 1
ATOM 737 O O . PRO A 1 93 ? 17.393 -6.534 -22.180 1.00 56.22 93 PRO A O 1
ATOM 740 N N . PRO A 1 94 ? 16.696 -6.114 -24.296 1.00 60.75 94 PRO A N 1
ATOM 741 C CA . PRO A 1 94 ? 15.783 -5.053 -23.903 1.00 60.75 94 PRO A CA 1
ATOM 742 C C . PRO A 1 94 ? 14.850 -5.616 -22.834 1.00 60.75 94 PRO A C 1
ATOM 744 O O . PRO A 1 94 ? 14.127 -6.588 -23.067 1.00 60.75 94 PRO A O 1
ATOM 747 N N . MET A 1 95 ? 14.946 -5.058 -21.627 1.00 63.66 95 MET A N 1
ATOM 748 C CA . MET A 1 95 ? 14.069 -5.413 -20.522 1.00 63.66 95 MET A CA 1
ATOM 749 C C . MET A 1 95 ? 12.642 -5.232 -21.030 1.00 63.66 95 MET A C 1
ATOM 751 O O . MET A 1 95 ? 12.305 -4.154 -21.514 1.00 63.66 95 MET A O 1
ATOM 755 N N . ALA A 1 96 ? 11.838 -6.299 -20.998 1.00 73.06 96 ALA A N 1
ATOM 756 C CA . ALA A 1 96 ? 10.473 -6.251 -21.506 1.00 73.06 96 ALA A CA 1
ATOM 757 C C . ALA A 1 96 ? 9.735 -5.029 -20.922 1.00 73.06 96 ALA A C 1
ATOM 759 O O . ALA A 1 96 ? 9.879 -4.769 -19.719 1.00 73.06 96 ALA A O 1
ATOM 760 N N . PRO A 1 97 ? 8.972 -4.287 -21.744 1.00 81.62 97 PRO A N 1
ATOM 761 C CA . PRO A 1 97 ? 8.335 -3.055 -21.307 1.00 81.62 97 PRO A CA 1
ATOM 762 C C . PRO A 1 97 ? 7.411 -3.328 -20.120 1.00 81.62 97 PRO A C 1
ATOM 764 O O . PRO A 1 97 ? 6.675 -4.321 -20.076 1.00 81.62 97 PRO A O 1
ATOM 767 N N . VAL A 1 98 ? 7.478 -2.458 -19.112 1.00 90.44 98 VAL A N 1
ATOM 768 C CA . VAL A 1 98 ? 6.618 -2.562 -17.935 1.00 90.44 98 VAL A CA 1
ATOM 769 C C . VAL A 1 98 ? 5.265 -1.968 -18.294 1.00 90.44 98 VAL A C 1
ATOM 771 O O . VAL A 1 98 ? 5.161 -0.773 -18.530 1.00 90.44 98 VAL A O 1
ATOM 774 N N . VAL A 1 99 ? 4.227 -2.800 -18.307 1.00 93.88 99 VAL A N 1
ATOM 775 C CA . VAL A 1 99 ? 2.869 -2.389 -18.679 1.00 93.88 99 VAL A CA 1
ATOM 776 C C . VAL A 1 99 ? 2.019 -2.144 -17.434 1.00 93.88 99 VAL A C 1
ATOM 778 O O . VAL A 1 99 ? 2.044 -2.930 -16.481 1.00 93.88 99 VAL A O 1
ATOM 781 N N . CYS A 1 100 ? 1.248 -1.059 -17.443 1.00 93.88 100 CYS A N 1
ATOM 782 C CA . CYS A 1 100 ? 0.293 -0.738 -16.394 1.00 93.88 100 CYS A CA 1
ATOM 783 C C . CYS A 1 100 ? -0.912 -1.681 -16.424 1.00 93.88 100 CYS A C 1
ATOM 785 O O . CYS A 1 100 ? -1.608 -1.776 -17.428 1.00 93.88 100 CYS A O 1
ATOM 787 N N . ALA A 1 101 ? -1.237 -2.302 -15.291 1.00 91.69 101 ALA A N 1
ATOM 788 C CA . ALA A 1 101 ? -2.395 -3.187 -15.169 1.00 91.69 101 ALA A CA 1
ATOM 789 C C . ALA A 1 101 ? -3.760 -2.463 -15.226 1.00 91.69 101 ALA A C 1
ATOM 791 O O . ALA A 1 101 ? -4.791 -3.129 -15.292 1.00 91.69 101 ALA A O 1
ATOM 792 N N . TYR A 1 102 ? -3.783 -1.124 -15.185 1.00 91.50 102 TYR A N 1
ATOM 793 C CA . TYR A 1 102 ? -5.006 -0.321 -15.302 1.00 91.50 102 TYR A CA 1
ATOM 794 C C . TYR A 1 102 ? -5.272 0.135 -16.744 1.00 91.50 102 TYR A C 1
ATOM 796 O O . TYR A 1 102 ? -6.322 -0.190 -17.292 1.00 91.50 102 TYR A O 1
ATOM 804 N N . CYS A 1 103 ? -4.337 0.864 -17.370 1.00 93.38 103 CYS A N 1
ATOM 805 C CA . CYS A 1 103 ? -4.522 1.397 -18.728 1.00 93.38 103 CYS A CA 1
ATOM 806 C C . CYS A 1 103 ? -3.948 0.507 -19.843 1.00 93.38 103 CYS A C 1
ATOM 808 O O . CYS A 1 103 ? -4.252 0.741 -21.006 1.00 93.38 103 CYS A O 1
ATOM 810 N N . ASN A 1 104 ? -3.174 -0.534 -19.512 1.00 93.94 104 ASN A N 1
ATOM 811 C CA . ASN A 1 104 ? -2.468 -1.405 -20.465 1.00 93.94 104 ASN A CA 1
ATOM 812 C C . ASN A 1 104 ? -1.439 -0.688 -21.356 1.00 93.94 104 ASN A C 1
ATOM 814 O O . ASN A 1 104 ? -1.029 -1.229 -22.379 1.00 93.94 104 ASN A O 1
ATOM 818 N N . GLU A 1 105 ? -0.992 0.497 -20.949 1.00 94.19 105 GLU A N 1
ATOM 819 C CA . GLU A 1 105 ? 0.078 1.245 -21.609 1.00 94.19 105 GLU A CA 1
ATOM 820 C C . GLU A 1 105 ? 1.411 1.034 -20.886 1.00 94.19 105 GLU A C 1
ATOM 822 O O . GLU A 1 105 ? 1.452 0.632 -19.715 1.00 94.19 105 GLU A O 1
ATOM 827 N N . GLU A 1 106 ? 2.509 1.310 -21.585 1.00 94.62 106 GLU A N 1
ATOM 828 C CA . GLU A 1 106 ? 3.850 1.271 -21.009 1.00 94.62 106 GLU A CA 1
ATOM 829 C C . GLU A 1 106 ? 4.004 2.333 -19.907 1.00 94.62 106 GLU A C 1
ATOM 831 O O . GLU A 1 106 ? 3.424 3.424 -19.946 1.00 94.62 106 GLU A O 1
ATOM 836 N N . ILE A 1 107 ? 4.745 1.983 -18.858 1.00 92.75 107 ILE A N 1
ATOM 837 C CA . ILE A 1 107 ? 5.029 2.883 -17.746 1.00 92.75 107 ILE A CA 1
ATOM 838 C C . ILE A 1 107 ? 6.367 3.558 -17.996 1.00 92.75 107 ILE A C 1
ATOM 840 O O . ILE A 1 107 ? 7.420 2.985 -17.720 1.00 92.75 107 ILE A O 1
ATOM 844 N N . ASP A 1 108 ? 6.302 4.811 -18.428 1.00 90.69 108 ASP A N 1
ATOM 845 C CA . ASP A 1 108 ? 7.455 5.699 -18.436 1.00 90.69 108 ASP A CA 1
ATOM 846 C C . ASP A 1 108 ? 7.632 6.352 -17.057 1.00 90.69 108 ASP A C 1
ATOM 848 O O . ASP A 1 108 ? 6.726 6.994 -16.517 1.00 90.69 108 ASP A O 1
ATOM 852 N N . GLY A 1 109 ? 8.821 6.196 -16.469 1.00 87.81 109 GLY A N 1
ATOM 853 C CA . GLY A 1 109 ? 9.184 6.835 -15.203 1.00 87.81 109 GLY A CA 1
ATOM 854 C C . GLY A 1 109 ? 8.845 6.011 -13.947 1.00 87.81 109 GLY A C 1
ATOM 855 O O . GLY A 1 109 ? 9.076 4.801 -13.926 1.00 87.81 109 GLY A O 1
ATOM 856 N N . PRO A 1 110 ? 8.393 6.644 -12.842 1.00 89.25 110 PRO A N 1
ATOM 857 C CA . PRO A 1 110 ? 8.179 5.961 -11.566 1.00 89.25 110 PRO A CA 1
ATOM 858 C C . PRO A 1 110 ? 7.103 4.871 -11.639 1.00 89.25 110 PRO A C 1
ATOM 860 O O . PRO A 1 110 ? 5.961 5.123 -12.026 1.00 89.25 110 PRO A O 1
ATOM 863 N N . ILE A 1 111 ? 7.451 3.669 -11.179 1.00 91.69 111 ILE A N 1
ATOM 864 C CA . ILE A 1 111 ? 6.561 2.505 -11.184 1.00 91.69 111 ILE A CA 1
ATOM 865 C C . ILE A 1 111 ? 6.077 2.211 -9.766 1.00 91.69 111 ILE A C 1
ATOM 867 O O . ILE A 1 111 ? 6.877 2.055 -8.841 1.00 91.69 111 ILE A O 1
ATOM 871 N N . LEU A 1 112 ? 4.767 2.030 -9.613 1.00 91.38 112 LEU A N 1
ATOM 872 C CA . LEU A 1 112 ? 4.174 1.473 -8.404 1.00 91.38 112 LEU A CA 1
ATOM 873 C C . LEU A 1 112 ? 4.016 -0.042 -8.574 1.00 91.38 112 LEU A C 1
ATOM 875 O O . LEU A 1 112 ? 3.402 -0.516 -9.530 1.00 91.38 112 LEU A O 1
ATOM 879 N N . THR A 1 113 ? 4.585 -0.813 -7.646 1.00 91.31 113 THR A N 1
ATOM 880 C CA . THR A 1 113 ? 4.470 -2.278 -7.636 1.00 91.31 113 THR A CA 1
ATOM 881 C C . THR A 1 113 ? 3.498 -2.707 -6.550 1.00 91.31 113 THR A C 1
ATOM 883 O O . THR A 1 113 ? 3.775 -2.523 -5.369 1.00 91.31 113 THR A O 1
ATOM 886 N N . ALA A 1 114 ? 2.378 -3.295 -6.951 1.00 89.44 114 ALA A N 1
ATOM 887 C CA . ALA A 1 114 ? 1.359 -3.794 -6.046 1.00 89.44 114 ALA A CA 1
ATOM 888 C C . ALA A 1 114 ? 1.577 -5.295 -5.803 1.00 89.44 114 ALA A C 1
ATOM 890 O O . ALA A 1 114 ? 1.553 -6.101 -6.737 1.00 89.44 114 ALA A O 1
ATOM 891 N N . LEU A 1 115 ? 1.816 -5.654 -4.542 1.00 85.44 115 LEU A N 1
ATOM 892 C CA . LEU A 1 115 ? 1.962 -7.031 -4.078 1.00 85.44 115 LEU A CA 1
ATOM 893 C C . LEU A 1 115 ? 0.736 -7.383 -3.242 1.00 85.44 115 LEU A C 1
ATOM 895 O O . LEU A 1 115 ? 0.577 -6.864 -2.138 1.00 85.44 115 LEU A O 1
ATOM 899 N N . ALA A 1 116 ? -0.132 -8.245 -3.762 1.00 80.00 116 ALA A N 1
ATOM 900 C CA . ALA A 1 116 ? -1.211 -8.811 -2.968 1.00 80.00 116 ALA A CA 1
ATOM 901 C C . ALA A 1 116 ? -0.778 -10.169 -2.394 1.00 80.00 116 ALA A C 1
ATOM 903 O O . ALA A 1 116 ? -0.154 -10.955 -3.107 1.00 80.00 116 ALA A O 1
ATOM 904 N N . PRO A 1 117 ? -1.134 -10.482 -1.135 1.00 70.00 117 PRO A N 1
ATOM 905 C CA . PRO A 1 117 ? -0.685 -11.701 -0.454 1.00 70.00 117 PRO A CA 1
ATOM 906 C C . PRO A 1 117 ? -1.132 -12.999 -1.143 1.00 70.00 117 PRO A C 1
ATOM 908 O O . PRO A 1 117 ? -0.491 -14.028 -0.972 1.00 70.00 117 PRO A O 1
ATOM 911 N N . ASN A 1 118 ? -2.202 -12.941 -1.940 1.00 69.25 118 ASN A N 1
ATOM 912 C CA . ASN A 1 118 ? -2.777 -14.094 -2.634 1.00 69.25 118 ASN A CA 1
ATOM 913 C C . ASN A 1 118 ? -2.500 -14.091 -4.148 1.00 69.25 118 ASN A C 1
ATOM 915 O O . ASN A 1 118 ? -3.069 -14.914 -4.862 1.00 69.25 118 ASN A O 1
ATOM 919 N N . SER A 1 119 ? -1.688 -13.158 -4.658 1.00 72.31 119 SER A N 1
ATOM 920 C CA . SER A 1 119 ? -1.417 -13.047 -6.094 1.00 72.31 119 SER A CA 1
ATOM 921 C C . SER A 1 119 ? -0.056 -13.654 -6.422 1.00 72.31 119 SER A C 1
ATOM 923 O O . SER A 1 119 ? 0.957 -13.288 -5.830 1.00 72.31 119 SER A O 1
ATOM 925 N N . GLU A 1 120 ? -0.020 -14.585 -7.380 1.00 76.69 120 GLU A N 1
ATOM 926 C CA . GLU A 1 120 ? 1.212 -15.268 -7.814 1.00 76.69 120 GLU A CA 1
ATOM 927 C C . GLU A 1 120 ? 2.240 -14.305 -8.428 1.00 76.69 120 GLU A C 1
ATOM 929 O O . GLU A 1 120 ? 3.431 -14.610 -8.499 1.00 76.69 120 GLU A O 1
ATOM 934 N N . ARG A 1 121 ? 1.792 -13.131 -8.891 1.00 81.62 121 ARG A N 1
ATOM 935 C CA . ARG A 1 121 ? 2.645 -12.136 -9.538 1.00 81.62 121 ARG A CA 1
ATOM 936 C C . ARG A 1 121 ? 2.277 -10.725 -9.104 1.00 81.62 121 ARG A C 1
ATOM 938 O O . ARG A 1 121 ? 1.112 -10.359 -9.037 1.00 81.62 121 ARG A O 1
ATOM 945 N N . ALA A 1 122 ? 3.304 -9.903 -8.910 1.00 87.69 122 ALA A N 1
ATOM 946 C CA . ALA A 1 122 ? 3.148 -8.476 -8.676 1.00 87.69 122 ALA A CA 1
ATOM 947 C C . ALA A 1 122 ? 2.513 -7.766 -9.882 1.00 87.69 122 ALA A C 1
ATOM 949 O O . ALA A 1 122 ? 2.974 -7.937 -11.017 1.00 87.69 122 ALA A O 1
ATOM 950 N N . GLN A 1 123 ? 1.530 -6.905 -9.632 1.00 90.56 123 GLN A N 1
ATOM 951 C CA . GLN A 1 123 ? 0.995 -5.994 -10.641 1.00 90.56 123 GLN A CA 1
ATOM 952 C C . GLN A 1 123 ? 1.782 -4.679 -10.642 1.00 90.56 123 GLN A C 1
ATOM 954 O O . GLN A 1 123 ? 2.308 -4.240 -9.616 1.00 90.56 123 GLN A O 1
ATOM 959 N N . LYS A 1 124 ? 1.887 -4.049 -11.811 1.00 93.06 124 LYS A N 1
ATOM 960 C CA . LYS A 1 124 ? 2.611 -2.789 -12.006 1.00 93.06 124 LYS A CA 1
ATOM 961 C C . LYS A 1 124 ? 1.618 -1.716 -12.431 1.00 93.06 124 LYS A C 1
ATOM 963 O O . LYS A 1 124 ? 0.745 -1.976 -13.256 1.00 93.06 124 LYS A O 1
ATOM 968 N N . PHE A 1 125 ? 1.738 -0.527 -11.857 1.00 92.94 125 PHE A N 1
ATOM 969 C CA . PHE A 1 125 ? 0.844 0.598 -12.109 1.00 92.94 125 PHE A CA 1
ATOM 970 C C . PHE A 1 125 ? 1.641 1.890 -12.248 1.00 92.94 125 PHE A C 1
ATOM 972 O O . PHE A 1 125 ? 2.684 2.051 -11.608 1.00 92.94 125 PHE A O 1
ATOM 979 N N . HIS A 1 126 ? 1.123 2.844 -13.023 1.00 93.06 126 HIS A N 1
ATOM 980 C CA . HIS A 1 126 ? 1.535 4.231 -12.848 1.00 93.06 126 HIS A CA 1
ATOM 981 C C . HIS A 1 126 ? 1.156 4.692 -11.437 1.00 93.06 126 HIS A C 1
ATOM 983 O O . HIS A 1 126 ? 0.147 4.253 -10.877 1.00 93.06 126 HIS A O 1
ATOM 989 N N . THR A 1 127 ? 1.927 5.614 -10.869 1.00 90.69 127 THR A N 1
ATOM 990 C CA . THR A 1 127 ? 1.690 6.152 -9.515 1.00 90.69 127 THR A CA 1
ATOM 991 C C . THR A 1 127 ? 0.291 6.753 -9.332 1.00 90.69 127 THR A C 1
ATOM 993 O O . THR A 1 127 ? -0.261 6.698 -8.233 1.00 90.69 127 THR A O 1
ATOM 996 N N . TYR A 1 128 ? -0.295 7.274 -10.414 1.00 90.81 128 TYR A N 1
ATOM 997 C CA . TYR A 1 128 ? -1.632 7.867 -10.474 1.00 90.81 128 TYR A CA 1
ATOM 998 C C . TYR A 1 128 ? -2.744 6.873 -10.855 1.00 90.81 128 TYR A C 1
ATOM 1000 O O . TYR A 1 128 ? -3.918 7.166 -10.653 1.00 90.81 128 TYR A O 1
ATOM 1008 N N . HIS A 1 129 ? -2.402 5.684 -11.358 1.00 92.00 129 HIS A N 1
ATOM 1009 C CA . HIS A 1 129 ? -3.366 4.648 -11.752 1.00 92.00 129 HIS A CA 1
ATOM 1010 C C . HIS A 1 129 ? -3.614 3.591 -10.668 1.00 92.00 129 HIS A C 1
ATOM 1012 O O . HIS A 1 129 ? -4.364 2.639 -10.880 1.00 92.00 129 HIS A O 1
ATOM 1018 N N . PHE A 1 130 ? -3.016 3.750 -9.487 1.00 93.12 130 PHE A N 1
ATOM 1019 C CA . PHE A 1 130 ? -3.238 2.847 -8.363 1.00 93.12 130 PHE A CA 1
ATOM 1020 C C . PHE A 1 130 ? -4.378 3.336 -7.458 1.00 93.12 130 PHE A C 1
ATOM 1022 O O . PHE A 1 130 ? -4.167 3.968 -6.417 1.00 93.12 130 PHE A O 1
ATOM 1029 N N . MET A 1 131 ? -5.609 3.052 -7.884 1.00 92.50 131 MET A N 1
ATOM 1030 C CA . MET A 1 131 ? -6.845 3.515 -7.248 1.00 92.50 131 MET A CA 1
ATOM 1031 C C . MET A 1 131 ? -7.792 2.354 -6.938 1.00 92.50 131 MET A C 1
ATOM 1033 O O . MET A 1 131 ? -7.773 1.322 -7.602 1.00 92.50 131 MET A O 1
ATOM 1037 N N . CYS A 1 132 ? -8.656 2.533 -5.939 1.00 91.94 132 CYS A N 1
ATOM 1038 C CA . CYS A 1 132 ? -9.712 1.577 -5.626 1.00 91.94 132 CYS A CA 1
ATOM 1039 C C . CYS A 1 132 ? -10.712 1.487 -6.783 1.00 91.94 132 CYS A C 1
ATOM 1041 O O . CYS A 1 132 ? -11.354 2.485 -7.111 1.00 91.94 132 CYS A O 1
ATOM 1043 N N . CYS A 1 133 ? -10.944 0.291 -7.328 1.00 92.12 133 CYS A N 1
ATOM 1044 C CA . CYS A 1 133 ? -11.888 0.105 -8.436 1.00 92.12 133 CYS A CA 1
ATOM 1045 C C . CYS A 1 133 ? -13.342 0.486 -8.105 1.00 92.12 133 CYS A C 1
ATOM 1047 O O . CYS A 1 133 ? -14.131 0.700 -9.021 1.00 92.12 133 CYS A O 1
ATOM 1049 N N . TYR A 1 134 ? -13.709 0.561 -6.820 1.00 92.56 134 TYR A N 1
ATOM 1050 C CA . TYR A 1 134 ? -15.060 0.933 -6.394 1.00 92.56 134 TYR A CA 1
ATOM 1051 C C . TYR A 1 134 ? -15.199 2.429 -6.094 1.00 92.56 134 TYR A C 1
ATOM 1053 O O . TYR A 1 134 ? -16.048 3.101 -6.667 1.00 92.56 134 TYR A O 1
ATOM 1061 N N . CYS A 1 135 ? -14.378 2.965 -5.185 1.00 92.81 135 CYS A N 1
ATOM 1062 C CA . CYS A 1 135 ? -14.512 4.351 -4.724 1.00 92.81 135 CYS A CA 1
ATOM 1063 C C . CYS A 1 135 ? -13.558 5.339 -5.405 1.00 92.81 135 CYS A C 1
ATOM 1065 O O . CYS A 1 135 ? -13.594 6.519 -5.066 1.00 92.81 135 CYS A O 1
ATOM 1067 N N . GLN A 1 136 ? -12.695 4.870 -6.314 1.00 92.00 136 GLN A N 1
ATOM 1068 C CA . GLN A 1 136 ? -11.722 5.669 -7.073 1.00 92.00 136 GLN A CA 1
ATOM 1069 C C . GLN A 1 136 ? -10.733 6.478 -6.212 1.00 92.00 136 GLN A C 1
ATOM 1071 O O . GLN A 1 136 ? -10.037 7.359 -6.706 1.00 92.00 136 GLN A O 1
ATOM 1076 N N . LYS A 1 137 ? -10.622 6.174 -4.913 1.00 90.19 137 LYS A N 1
ATOM 1077 C CA . LYS A 1 137 ? -9.606 6.771 -4.037 1.00 90.19 137 LYS A CA 1
ATOM 1078 C C . LYS A 1 137 ? -8.239 6.151 -4.312 1.00 90.19 137 LYS A C 1
ATOM 1080 O O . LYS A 1 137 ? -8.141 4.932 -4.470 1.00 90.19 137 LYS A O 1
ATOM 1085 N N . ALA A 1 138 ? -7.197 6.980 -4.310 1.00 89.81 138 ALA A N 1
ATOM 1086 C CA . ALA A 1 138 ? -5.815 6.524 -4.404 1.00 89.81 138 ALA A CA 1
ATOM 1087 C C . ALA A 1 138 ? -5.474 5.571 -3.245 1.00 89.81 138 ALA A C 1
ATOM 1089 O O . ALA A 1 138 ? -5.781 5.852 -2.086 1.00 89.81 138 ALA A O 1
ATOM 1090 N N . LEU A 1 139 ? -4.849 4.437 -3.565 1.00 87.38 139 LEU A N 1
ATOM 1091 C CA . LEU A 1 139 ? -4.491 3.392 -2.594 1.00 87.38 139 LEU A CA 1
ATOM 1092 C C . LEU A 1 139 ? -3.046 3.504 -2.091 1.00 87.38 139 LEU A C 1
ATOM 1094 O O . LEU A 1 139 ? -2.658 2.809 -1.158 1.00 87.38 139 LEU A O 1
ATOM 1098 N N . ASN A 1 140 ? -2.255 4.393 -2.690 1.00 78.06 140 ASN A N 1
ATOM 1099 C CA . ASN A 1 140 ? -0.840 4.595 -2.372 1.00 78.06 140 ASN A CA 1
ATOM 1100 C C . ASN A 1 140 ? -0.583 5.159 -0.957 1.00 78.06 140 ASN A C 1
ATOM 1102 O O . ASN A 1 140 ? 0.526 5.021 -0.454 1.00 78.06 140 ASN A O 1
ATOM 1106 N N . MET A 1 141 ? -1.588 5.751 -0.306 1.00 66.81 141 MET A N 1
ATOM 1107 C CA . MET A 1 141 ? -1.415 6.490 0.951 1.00 66.81 141 MET A CA 1
ATOM 1108 C C . MET A 1 141 ? -1.503 5.620 2.215 1.00 66.81 141 MET A C 1
ATOM 1110 O O . MET A 1 141 ? -0.962 5.993 3.246 1.00 66.81 141 MET A O 1
ATOM 1114 N N . HIS A 1 142 ? -2.163 4.460 2.150 1.00 65.75 142 HIS A N 1
ATOM 1115 C CA . HIS A 1 142 ? -2.459 3.630 3.332 1.00 65.75 142 HIS A CA 1
ATOM 1116 C C . HIS A 1 142 ? -1.541 2.403 3.478 1.00 65.75 142 HIS A C 1
ATOM 1118 O O . HIS A 1 142 ? -1.810 1.518 4.288 1.00 65.75 142 HIS A O 1
ATOM 1124 N N . GLY A 1 143 ? -0.489 2.297 2.657 1.00 71.50 143 GLY A N 1
ATOM 1125 C CA . GLY A 1 143 ? 0.524 1.231 2.715 1.00 71.50 143 GLY A CA 1
ATOM 1126 C C . GLY A 1 143 ? 0.033 -0.191 2.396 1.00 71.50 143 GLY A C 1
ATOM 1127 O O . GLY A 1 143 ? 0.848 -1.073 2.138 1.00 71.50 143 GLY A O 1
ATOM 1128 N N . THR A 1 144 ? -1.280 -0.440 2.380 1.00 80.75 144 THR A N 1
ATOM 1129 C CA . THR A 1 144 ? -1.878 -1.765 2.180 1.00 80.75 144 THR A CA 1
ATOM 1130 C C . THR A 1 144 ? -3.193 -1.681 1.401 1.00 80.75 144 THR A C 1
ATOM 1132 O O . THR A 1 144 ? -3.935 -0.703 1.494 1.00 80.75 144 THR A O 1
ATOM 1135 N N . PHE A 1 145 ? -3.496 -2.721 0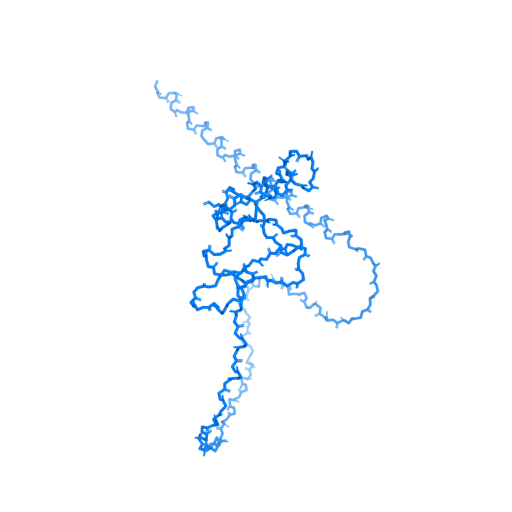.624 1.00 87.88 145 PHE A N 1
ATOM 1136 C CA . PHE A 1 145 ? -4.720 -2.835 -0.175 1.00 87.88 145 PHE A CA 1
ATOM 1137 C C . PHE A 1 145 ? -5.210 -4.291 -0.213 1.00 87.88 145 PHE A C 1
ATOM 1139 O O . PHE A 1 145 ? -4.523 -5.205 0.255 1.00 87.88 145 PHE A O 1
ATOM 1146 N N . ARG A 1 146 ? -6.408 -4.516 -0.759 1.00 87.31 146 ARG A N 1
ATOM 1147 C CA . ARG A 1 146 ? -6.962 -5.852 -1.024 1.00 87.31 146 ARG A CA 1
ATOM 1148 C C . ARG A 1 146 ? -7.129 -6.048 -2.529 1.00 87.31 146 ARG A C 1
ATOM 1150 O O . ARG A 1 146 ? -7.491 -5.111 -3.233 1.00 87.31 146 ARG A O 1
ATOM 1157 N N . GLU A 1 147 ? -6.891 -7.259 -3.016 1.00 88.19 147 GLU A N 1
ATOM 1158 C CA . GLU A 1 147 ? -7.091 -7.629 -4.421 1.00 88.19 147 GLU A CA 1
ATOM 1159 C C . GLU A 1 147 ? -8.263 -8.610 -4.533 1.00 88.19 147 GLU A C 1
ATOM 1161 O O . GLU A 1 147 ? -8.345 -9.565 -3.761 1.00 88.19 147 GLU A O 1
ATOM 1166 N N . HIS A 1 148 ? -9.156 -8.377 -5.494 1.00 86.62 148 HIS A N 1
ATOM 1167 C CA . HIS A 1 148 ? -10.171 -9.340 -5.931 1.00 86.62 148 HIS A CA 1
ATOM 1168 C C . HIS A 1 148 ? -10.148 -9.391 -7.458 1.00 86.62 148 HIS A C 1
ATOM 1170 O O . HIS A 1 148 ? -10.191 -8.336 -8.084 1.00 86.62 148 HIS A O 1
ATOM 1176 N N . ASP A 1 149 ? -10.064 -10.573 -8.070 1.00 86.56 149 ASP A N 1
ATOM 1177 C CA . ASP A 1 149 ? -9.998 -10.738 -9.535 1.00 86.56 149 ASP A CA 1
ATOM 1178 C C . ASP A 1 149 ? -8.986 -9.809 -10.231 1.00 86.56 149 ASP A C 1
ATOM 1180 O O . ASP A 1 149 ? -9.291 -9.182 -11.250 1.00 86.56 149 ASP A O 1
ATOM 1184 N N . ARG A 1 150 ? -7.773 -9.681 -9.672 1.00 85.69 150 ARG A N 1
ATOM 1185 C CA . ARG A 1 150 ? -6.716 -8.790 -10.191 1.00 85.69 150 ARG A CA 1
ATOM 1186 C C . ARG A 1 150 ? -7.074 -7.303 -10.204 1.00 85.69 150 ARG A C 1
ATOM 1188 O O . ARG A 1 150 ? -6.440 -6.520 -10.914 1.00 85.69 150 ARG A O 1
ATOM 1195 N N . LYS A 1 151 ? -8.075 -6.908 -9.418 1.00 88.19 151 LYS A N 1
ATOM 1196 C CA . LYS A 1 151 ? -8.499 -5.522 -9.230 1.00 88.19 151 LYS A CA 1
ATOM 1197 C C . LYS A 1 151 ? -8.198 -5.062 -7.804 1.00 88.19 151 LYS A C 1
ATOM 1199 O O . LYS A 1 151 ? -8.557 -5.764 -6.854 1.00 88.19 151 LYS A O 1
ATOM 1204 N N . PRO A 1 152 ? -7.563 -3.893 -7.632 1.00 90.75 152 PRO A N 1
ATOM 1205 C CA . PRO A 1 152 ? -7.262 -3.360 -6.315 1.00 90.75 152 PRO A CA 1
ATOM 1206 C C . PRO A 1 152 ? -8.479 -2.651 -5.692 1.00 90.75 152 PRO A C 1
ATOM 1208 O O . PRO A 1 152 ? -9.188 -1.867 -6.328 1.00 90.75 152 PRO A O 1
ATOM 1211 N N . TYR A 1 153 ? -8.697 -2.896 -4.404 1.00 89.56 153 TYR A N 1
ATOM 1212 C CA . TYR A 1 153 ? -9.749 -2.300 -3.584 1.00 89.56 153 TYR A CA 1
ATOM 1213 C C . TYR A 1 153 ? -9.155 -1.762 -2.280 1.00 89.56 153 TYR A C 1
ATOM 1215 O O . TYR A 1 153 ? -8.228 -2.345 -1.711 1.00 89.56 153 TYR A O 1
ATOM 1223 N N . CYS A 1 154 ? -9.721 -0.669 -1.761 1.00 89.62 154 CYS A N 1
ATOM 1224 C CA . CYS A 1 154 ? -9.471 -0.303 -0.368 1.00 89.62 154 CYS A CA 1
ATOM 1225 C C . CYS A 1 154 ? -10.172 -1.306 0.553 1.00 89.62 154 CYS A C 1
ATOM 1227 O O . CYS A 1 154 ? -11.169 -1.919 0.156 1.00 89.62 154 CYS A O 1
ATOM 1229 N N . HIS A 1 155 ? -9.675 -1.439 1.784 1.00 86.88 155 HIS A N 1
ATOM 1230 C CA . HIS A 1 155 ? -10.238 -2.346 2.788 1.00 86.88 155 HIS A CA 1
ATOM 1231 C C . HIS A 1 155 ? -11.756 -2.173 2.910 1.00 86.88 155 HIS A C 1
ATOM 1233 O O . HIS A 1 155 ? -12.495 -3.116 2.640 1.00 86.88 155 HIS A O 1
ATOM 1239 N N . ASP A 1 156 ? -12.238 -0.955 3.169 1.00 87.25 156 ASP A N 1
ATOM 1240 C CA . ASP A 1 156 ? -13.673 -0.670 3.325 1.00 87.25 156 ASP A CA 1
ATOM 1241 C C . ASP A 1 1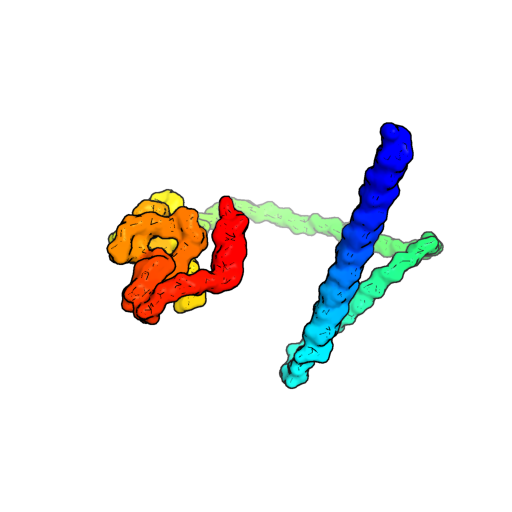56 ? -14.538 -1.174 2.165 1.00 87.25 156 ASP A C 1
ATOM 1243 O O . ASP A 1 156 ? -15.612 -1.740 2.379 1.00 87.25 156 ASP A O 1
ATOM 1247 N N . CYS A 1 157 ? -14.091 -0.946 0.926 1.00 90.00 157 CYS A N 1
ATOM 1248 C CA . CYS A 1 157 ? -14.844 -1.349 -0.258 1.00 90.00 157 CYS A CA 1
ATOM 1249 C C . CYS A 1 157 ? -14.792 -2.860 -0.449 1.00 90.00 157 CYS A C 1
ATOM 1251 O O . CYS A 1 157 ? -15.814 -3.460 -0.769 1.00 90.00 157 CYS A O 1
ATOM 1253 N N . PHE A 1 158 ? -13.633 -3.475 -0.214 1.00 89.19 158 PHE A N 1
ATOM 1254 C CA . PHE A 1 158 ? -13.475 -4.918 -0.308 1.00 89.19 158 PHE A CA 1
ATOM 1255 C C . PHE A 1 158 ? -14.406 -5.646 0.670 1.00 89.19 158 PHE A C 1
ATOM 1257 O O . PHE A 1 158 ? -15.184 -6.499 0.250 1.00 89.19 158 PHE A O 1
ATOM 1264 N N . TYR A 1 159 ? -14.410 -5.268 1.953 1.00 85.88 159 TYR A N 1
ATOM 1265 C CA . TYR A 1 159 ? -15.251 -5.941 2.951 1.00 85.88 159 TYR A CA 1
ATOM 1266 C C . TYR A 1 159 ? -16.744 -5.715 2.720 1.00 85.88 159 TYR A C 1
ATOM 1268 O O . TYR A 1 159 ? -17.544 -6.637 2.892 1.00 85.88 159 TYR A O 1
ATOM 1276 N N . ARG A 1 160 ? -17.117 -4.515 2.260 1.00 85.75 160 ARG A N 1
ATOM 1277 C CA . ARG A 1 160 ? -18.504 -4.196 1.905 1.00 85.75 160 ARG A CA 1
ATOM 1278 C C . ARG A 1 160 ? -19.012 -5.021 0.722 1.00 85.75 160 ARG A C 1
ATOM 1280 O O . ARG A 1 160 ? -20.179 -5.394 0.729 1.00 85.75 160 ARG A O 1
ATOM 1287 N N . LEU A 1 161 ? -18.167 -5.273 -0.278 1.00 84.94 161 LEU A N 1
ATOM 1288 C CA . LEU A 1 161 ? -18.554 -5.983 -1.501 1.00 84.94 161 LEU A CA 1
ATOM 1289 C C . LEU A 1 161 ? -18.476 -7.508 -1.358 1.00 84.94 161 LEU A C 1
ATOM 1291 O O . LEU A 1 161 ? -19.356 -8.195 -1.866 1.00 84.94 161 LEU A O 1
ATOM 1295 N N . TYR A 1 162 ? -17.449 -8.032 -0.678 1.00 82.38 162 TYR A N 1
ATOM 1296 C CA . TYR A 1 162 ? -17.099 -9.458 -0.745 1.00 82.38 162 TYR A CA 1
ATOM 1297 C C . TYR A 1 162 ? -17.246 -10.226 0.574 1.00 82.38 162 TYR A C 1
ATOM 1299 O O . TYR A 1 162 ? -17.368 -11.446 0.538 1.00 82.38 162 TYR A O 1
ATOM 1307 N N . ASN A 1 163 ? -17.291 -9.551 1.731 1.00 73.00 163 ASN A N 1
ATOM 1308 C CA . ASN A 1 163 ? -17.418 -10.230 3.030 1.00 73.00 163 ASN A CA 1
ATOM 1309 C C . ASN A 1 163 ? -18.781 -10.051 3.705 1.00 73.00 163 ASN A C 1
ATOM 1311 O O . ASN A 1 163 ? -19.033 -10.724 4.700 1.00 73.00 163 ASN A O 1
ATOM 1315 N N . GLY A 1 164 ? -19.640 -9.135 3.240 1.00 62.78 164 GLY A N 1
ATOM 1316 C CA . GLY A 1 164 ? -20.945 -8.862 3.867 1.00 62.78 164 GLY A CA 1
ATOM 1317 C C . GLY A 1 164 ? -20.876 -8.436 5.346 1.00 62.78 164 GLY A C 1
ATOM 1318 O O . GLY A 1 164 ? -21.905 -8.294 6.001 1.00 62.78 164 GLY A O 1
ATOM 1319 N N . LEU A 1 165 ? -19.671 -8.220 5.877 1.00 49.62 165 LEU A N 1
ATOM 1320 C CA . LEU A 1 165 ? -19.360 -7.966 7.277 1.00 49.62 165 LEU A CA 1
ATOM 1321 C C . LEU A 1 165 ? -18.538 -6.681 7.373 1.00 49.62 165 LEU A C 1
ATOM 1323 O O . LEU A 1 165 ? 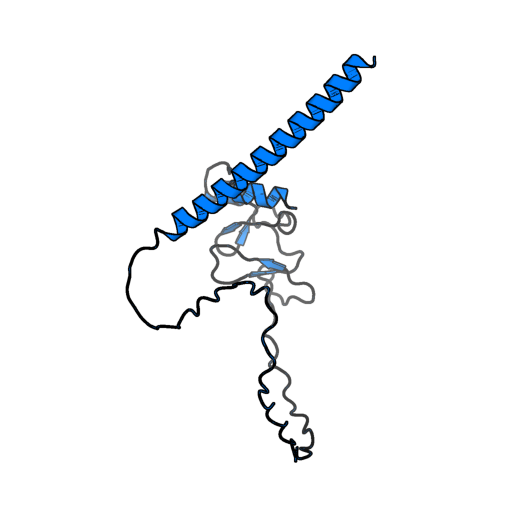-17.711 -6.383 6.507 1.00 49.62 165 LEU A O 1
ATOM 1327 N N . ARG A 1 166 ? -18.773 -5.906 8.438 1.00 53.56 166 ARG A N 1
ATOM 1328 C CA . ARG A 1 166 ? -17.925 -4.759 8.787 1.00 53.56 166 ARG A CA 1
ATOM 1329 C C . ARG A 1 166 ? -16.534 -5.300 9.119 1.00 53.56 166 ARG A C 1
ATOM 1331 O O . ARG A 1 166 ? -16.418 -6.247 9.885 1.00 53.56 166 ARG A O 1
ATOM 1338 N N . TYR A 1 167 ? -15.508 -4.713 8.515 1.00 51.00 167 TYR A N 1
ATOM 1339 C CA . TYR A 1 167 ? -14.117 -5.051 8.786 1.00 51.00 167 TYR A CA 1
ATOM 1340 C C . TYR A 1 167 ? -13.768 -4.791 10.255 1.00 51.00 167 TYR A C 1
ATOM 1342 O O . TYR A 1 167 ? -13.918 -3.658 10.712 1.00 51.00 167 TYR A O 1
ATOM 1350 N N . GLU A 1 168 ? -13.278 -5.809 10.964 1.00 54.12 168 GLU A N 1
ATOM 1351 C CA . GLU A 1 168 ? -12.425 -5.618 12.139 1.00 54.12 168 GLU A CA 1
ATOM 1352 C C . GLU A 1 168 ? -10.967 -5.791 11.685 1.00 54.12 168 GLU A C 1
ATOM 1354 O O . GLU A 1 168 ? -10.628 -6.846 11.140 1.00 54.12 168 GLU A O 1
ATOM 1359 N N . PRO A 1 169 ? -10.115 -4.759 11.816 1.00 52.59 169 PRO A N 1
ATOM 1360 C CA . PRO A 1 169 ? -8.715 -4.864 11.433 1.00 52.59 169 PRO A CA 1
ATOM 1361 C C . PRO A 1 169 ? -7.982 -5.873 12.320 1.00 52.59 169 PRO A C 1
ATOM 1363 O O . PRO A 1 169 ? -8.076 -5.819 13.541 1.00 52.59 169 PRO A O 1
ATOM 1366 N N . ASP A 1 170 ? -7.235 -6.779 11.687 1.00 47.88 170 ASP A N 1
ATOM 1367 C CA . ASP A 1 170 ? -6.353 -7.730 12.368 1.00 47.88 170 ASP A CA 1
ATOM 1368 C C . ASP A 1 170 ? -5.245 -6.989 13.148 1.00 47.88 170 ASP A C 1
ATOM 1370 O O . ASP A 1 170 ? -4.761 -5.941 12.702 1.00 47.88 170 ASP A O 1
ATOM 1374 N N . GLU A 1 171 ? -4.812 -7.527 14.294 1.00 53.06 171 GLU A N 1
ATOM 1375 C CA . GLU A 1 171 ? -3.815 -6.894 15.181 1.00 53.06 171 GLU A CA 1
ATOM 1376 C C . GLU A 1 171 ? -2.491 -6.604 14.455 1.00 53.06 171 GLU A C 1
ATOM 1378 O O . GLU A 1 171 ? -1.832 -5.590 14.713 1.00 53.06 171 GLU A O 1
ATOM 1383 N N . HIS A 1 172 ? -2.121 -7.446 13.486 1.00 48.81 172 HIS A N 1
ATOM 1384 C CA . HIS A 1 172 ? -0.954 -7.208 12.636 1.00 48.81 172 HIS A CA 1
ATOM 1385 C C . HIS A 1 172 ? -1.138 -5.994 11.715 1.00 48.81 172 HIS A C 1
ATOM 1387 O O . HIS A 1 172 ? -0.200 -5.219 11.529 1.00 48.81 172 HIS A O 1
ATOM 1393 N N . GLN A 1 173 ? -2.342 -5.775 11.180 1.00 47.47 173 GLN A N 1
ATOM 1394 C CA . GLN A 1 173 ? -2.642 -4.635 10.310 1.00 47.47 173 GLN A CA 1
ATOM 1395 C C . GLN A 1 173 ? -2.664 -3.318 11.108 1.00 47.47 173 GLN A C 1
ATOM 1397 O O . GLN A 1 173 ? -2.110 -2.316 10.656 1.00 47.47 173 GLN A O 1
ATOM 1402 N N . ALA A 1 174 ? -3.220 -3.338 12.326 1.00 52.88 174 ALA A N 1
ATOM 1403 C CA . ALA A 1 174 ? -3.241 -2.186 13.233 1.00 52.88 174 ALA A CA 1
ATOM 1404 C C . ALA A 1 174 ? -1.838 -1.782 13.719 1.00 52.88 174 ALA A C 1
ATOM 1406 O O . ALA A 1 174 ? -1.584 -0.615 14.018 1.00 52.88 174 ALA A O 1
ATOM 1407 N N . THR A 1 175 ? -0.915 -2.742 13.795 1.00 51.75 175 THR A N 1
ATOM 1408 C CA . THR A 1 175 ? 0.488 -2.475 14.134 1.00 51.75 175 THR A CA 1
ATOM 1409 C C . THR A 1 175 ? 1.224 -1.807 12.970 1.00 51.75 175 THR A C 1
ATOM 1411 O O . THR A 1 175 ? 2.020 -0.903 13.203 1.00 51.75 175 THR A O 1
ATOM 1414 N N . ILE A 1 176 ? 0.916 -2.177 11.720 1.00 50.59 176 ILE A N 1
ATOM 1415 C CA . ILE A 1 176 ? 1.509 -1.555 10.523 1.00 50.59 176 ILE A CA 1
ATOM 1416 C C . ILE A 1 176 ? 1.044 -0.099 10.362 1.00 50.59 176 ILE A C 1
ATOM 1418 O O . ILE A 1 176 ? 1.876 0.760 10.096 1.00 50.59 176 ILE A O 1
ATOM 1422 N N . GLU A 1 177 ? -0.239 0.212 10.584 1.00 49.81 177 GLU A N 1
ATOM 1423 C CA . GLU A 1 177 ? -0.749 1.598 10.509 1.00 49.81 177 GLU A CA 1
ATOM 1424 C C . GLU A 1 177 ? -0.182 2.527 11.597 1.00 49.81 177 GLU A C 1
ATOM 1426 O O . GLU A 1 177 ? -0.138 3.735 11.400 1.00 49.81 177 GLU A O 1
ATOM 1431 N N . LYS A 1 178 ? 0.281 1.985 12.732 1.00 51.72 178 LYS A N 1
ATOM 1432 C CA . LYS A 1 178 ? 0.947 2.760 13.798 1.00 51.72 178 LYS A CA 1
ATOM 1433 C C . LYS A 1 178 ? 2.424 3.059 13.517 1.00 51.72 178 LYS A C 1
ATOM 1435 O O . LYS A 1 178 ? 3.041 3.789 14.289 1.00 51.72 178 LYS A O 1
ATOM 1440 N N . LEU A 1 179 ? 2.998 2.453 12.477 1.00 46.72 179 LEU A N 1
ATOM 1441 C CA . LEU A 1 179 ? 4.414 2.572 12.110 1.00 46.72 179 LEU A CA 1
ATOM 1442 C C . LEU A 1 179 ? 4.651 3.504 10.908 1.00 46.72 179 LEU A C 1
ATOM 1444 O O . LEU A 1 179 ? 5.790 3.613 10.451 1.00 46.72 179 LEU A O 1
ATOM 1448 N N . ILE A 1 180 ? 3.600 4.159 10.409 1.00 39.91 180 ILE A N 1
ATOM 1449 C CA . ILE A 1 180 ? 3.627 5.169 9.337 1.00 39.91 180 ILE A CA 1
ATOM 1450 C C . ILE A 1 180 ? 3.328 6.538 9.947 1.00 39.91 180 ILE A C 1
ATOM 1452 O O . ILE A 1 180 ? 3.996 7.513 9.541 1.00 39.91 180 ILE A O 1
#

Organism: Strongylus vulgaris (NCBI:txid40348)